Protein AF-B5FA08-F1 (afdb_monomer_lite)

Structure (mmCIF, N/CA/C/O backbone):
data_AF-B5FA08-F1
#
_entry.id   AF-B5FA08-F1
#
loop_
_atom_site.group_PDB
_atom_site.id
_atom_site.type_symbol
_atom_site.label_atom_id
_atom_site.label_alt_id
_atom_site.label_comp_id
_atom_site.label_asym_id
_atom_site.label_entity_id
_atom_site.label_seq_id
_atom_site.pdbx_PDB_ins_code
_atom_site.Cartn_x
_atom_site.Cartn_y
_atom_site.Cartn_z
_atom_site.occupancy
_atom_site.B_iso_or_equiv
_atom_site.auth_seq_id
_atom_site.auth_comp_id
_atom_site.auth_asym_id
_atom_site.auth_atom_id
_atom_site.pdbx_PDB_model_num
ATOM 1 N N . MET A 1 1 ? -6.410 -8.785 -26.687 1.00 45.34 1 MET A N 1
ATOM 2 C CA . MET A 1 1 ? -5.170 -8.582 -25.916 1.00 45.34 1 MET A CA 1
ATOM 3 C C . MET A 1 1 ? -5.646 -8.206 -24.532 1.00 45.34 1 MET A C 1
ATOM 5 O O . MET A 1 1 ? -6.486 -7.323 -24.454 1.00 45.34 1 MET A O 1
ATOM 9 N N . GLY A 1 2 ? -5.295 -8.989 -23.508 1.00 57.41 2 GLY A N 1
ATOM 10 C CA . GLY A 1 2 ? -5.474 -8.517 -22.133 1.00 57.41 2 GLY A CA 1
ATOM 11 C C . GLY A 1 2 ? -4.613 -7.273 -21.949 1.00 57.41 2 GLY A C 1
ATOM 12 O O . GLY A 1 2 ? -3.647 -7.115 -22.704 1.00 57.41 2 GLY A O 1
ATOM 13 N N . ASP A 1 3 ? -5.009 -6.390 -21.041 1.00 60.84 3 ASP A N 1
ATOM 14 C CA . ASP A 1 3 ? -4.330 -5.114 -20.848 1.00 60.84 3 ASP A CA 1
ATOM 15 C C . ASP A 1 3 ? -2.822 -5.335 -20.680 1.00 60.84 3 ASP A C 1
ATOM 17 O O . A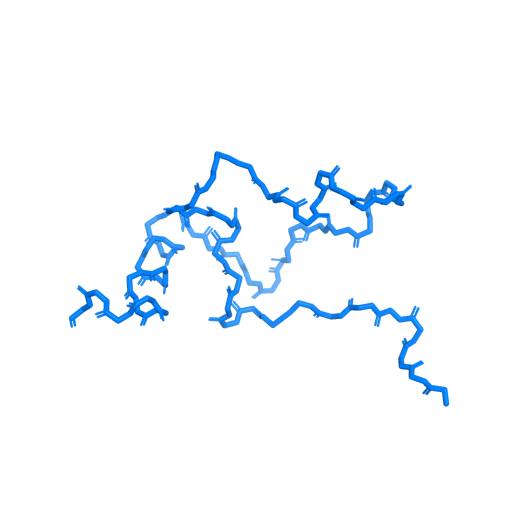SP A 1 3 ? -2.378 -6.297 -20.051 1.00 60.84 3 ASP A O 1
ATOM 21 N N . GLU A 1 4 ? -2.019 -4.487 -21.324 1.00 80.31 4 GLU A N 1
ATOM 22 C CA . GLU A 1 4 ? -0.561 -4.650 -21.429 1.00 80.31 4 GLU A CA 1
ATOM 23 C C . GLU A 1 4 ? 0.165 -4.519 -20.070 1.00 80.31 4 GLU A C 1
ATOM 25 O O . GLU A 1 4 ? 1.389 -4.635 -20.002 1.00 80.31 4 GLU A O 1
ATOM 30 N N . ILE A 1 5 ? -0.589 -4.309 -18.985 1.00 86.88 5 ILE A N 1
ATOM 31 C CA . ILE A 1 5 ? -0.139 -4.097 -17.612 1.00 86.88 5 ILE A CA 1
ATOM 32 C C . ILE A 1 5 ? -1.078 -4.794 -16.616 1.00 86.88 5 ILE A C 1
ATOM 34 O O . ILE A 1 5 ? -2.260 -4.996 -16.885 1.00 86.88 5 ILE A O 1
ATOM 38 N N . TYR A 1 6 ? -0.548 -5.135 -15.441 1.00 90.69 6 TYR A N 1
ATOM 39 C CA . TYR A 1 6 ? -1.361 -5.544 -14.294 1.00 90.69 6 TYR A CA 1
ATOM 40 C C . TYR A 1 6 ? -1.800 -4.306 -13.506 1.00 90.69 6 TYR A C 1
ATOM 42 O O . TYR A 1 6 ? -0.999 -3.395 -13.304 1.00 90.69 6 TYR A O 1
ATOM 50 N N . GLU A 1 7 ? -3.040 -4.305 -13.023 1.00 93.31 7 GLU A N 1
ATOM 51 C CA . GLU A 1 7 ? -3.616 -3.225 -12.218 1.00 93.31 7 GLU A CA 1
ATOM 52 C C . GLU A 1 7 ? -3.843 -3.685 -10.771 1.00 93.31 7 GLU A C 1
ATOM 54 O O . GLU A 1 7 ? -4.249 -4.823 -10.517 1.00 93.31 7 GLU A O 1
ATOM 59 N N . ILE A 1 8 ? -3.565 -2.797 -9.815 1.00 95.75 8 ILE A N 1
ATOM 60 C CA . ILE A 1 8 ? -3.827 -3.015 -8.391 1.00 95.75 8 ILE A CA 1
ATOM 61 C C . ILE A 1 8 ? -5.131 -2.302 -8.048 1.00 95.75 8 ILE A C 1
ATOM 63 O O . ILE A 1 8 ? -5.240 -1.100 -8.251 1.00 95.75 8 ILE A O 1
ATOM 67 N N . ASN A 1 9 ? -6.101 -3.026 -7.485 1.00 96.56 9 ASN A N 1
ATOM 68 C CA . ASN A 1 9 ? -7.302 -2.396 -6.943 1.00 96.56 9 ASN A CA 1
ATOM 69 C C . ASN A 1 9 ? -6.955 -1.683 -5.613 1.00 96.56 9 ASN A C 1
ATOM 71 O O . ASN A 1 9 ? -6.601 -2.381 -4.652 1.00 96.56 9 ASN A O 1
ATOM 75 N N . PRO A 1 10 ? -7.073 -0.344 -5.519 1.00 96.69 10 PRO A N 1
ATOM 76 C CA . PRO A 1 10 ? -6.723 0.405 -4.310 1.00 96.69 10 PRO A CA 1
ATOM 77 C C . PRO A 1 10 ? -7.604 0.041 -3.108 1.00 96.69 10 PRO A C 1
ATOM 79 O O . PRO A 1 10 ? -7.116 0.033 -1.978 1.00 96.69 10 PRO A O 1
ATOM 82 N N . ASP A 1 11 ? -8.851 -0.390 -3.326 1.00 96.19 11 ASP A N 1
ATOM 83 C CA . ASP A 1 11 ? -9.760 -0.814 -2.251 1.00 96.19 11 ASP A CA 1
ATOM 84 C C . ASP A 1 11 ? -9.279 -2.087 -1.532 1.00 96.19 11 ASP A C 1
ATOM 86 O O . ASP A 1 11 ? -9.723 -2.389 -0.424 1.00 96.19 11 ASP A O 1
ATOM 90 N N . LEU A 1 12 ? -8.365 -2.841 -2.153 1.00 96.62 12 LEU A N 1
ATOM 91 C CA . LEU A 1 12 ? -7.788 -4.073 -1.608 1.00 96.62 12 LEU A CA 1
ATOM 92 C C . LEU A 1 12 ? -6.293 -3.949 -1.283 1.00 96.62 12 LEU A C 1
ATOM 94 O O . LEU A 1 12 ? -5.719 -4.859 -0.681 1.00 96.62 12 LEU A O 1
ATOM 98 N N . CYS A 1 13 ? -5.647 -2.848 -1.669 1.00 97.69 13 CYS A N 1
ATOM 99 C CA . CYS A 1 13 ? -4.238 -2.620 -1.387 1.00 97.69 13 CYS A CA 1
ATOM 100 C C . CYS A 1 13 ? -4.065 -2.102 0.044 1.00 97.69 13 CYS A C 1
ATOM 102 O O . CYS A 1 13 ? -4.487 -0.996 0.364 1.00 97.69 13 CYS A O 1
ATOM 104 N N . THR A 1 14 ? -3.424 -2.891 0.906 1.00 97.44 14 THR A N 1
ATOM 105 C CA . THR A 1 14 ? -3.030 -2.463 2.263 1.00 97.44 14 THR A CA 1
ATOM 106 C C . THR A 1 14 ? -1.542 -2.125 2.348 1.00 97.44 14 THR A C 1
ATOM 108 O O . THR A 1 14 ? -0.974 -2.099 3.434 1.00 97.44 14 THR A O 1
ATOM 111 N N . GLU A 1 15 ? -0.863 -1.995 1.204 1.00 97.44 15 GLU A N 1
ATOM 112 C CA . GLU A 1 15 ? 0.605 -1.976 1.120 1.00 97.44 15 GLU A CA 1
ATOM 113 C C . GLU A 1 15 ? 1.265 -3.158 1.866 1.00 97.44 15 GLU A C 1
ATOM 115 O O . GLU A 1 15 ? 2.385 -3.075 2.364 1.00 97.44 15 GLU A O 1
ATOM 120 N N . CYS A 1 16 ? 0.547 -4.288 1.943 1.00 97.50 16 CYS A N 1
ATOM 121 C CA . CYS A 1 16 ? 0.868 -5.471 2.750 1.00 97.50 16 CYS A CA 1
ATOM 122 C C . CYS A 1 16 ? 0.886 -5.264 4.277 1.00 97.50 16 CYS A C 1
ATOM 124 O O . CYS A 1 16 ? 1.146 -6.232 4.999 1.00 97.50 16 CYS A O 1
ATOM 126 N N . LYS A 1 17 ? 0.542 -4.078 4.794 1.00 96.56 17 LYS A N 1
ATOM 127 C CA . LYS A 1 17 ? 0.392 -3.837 6.236 1.00 96.56 17 LYS A CA 1
ATOM 128 C C . LYS A 1 17 ? -0.647 -4.795 6.824 1.00 96.56 17 LYS A C 1
ATOM 130 O O . LYS A 1 17 ? -1.658 -5.109 6.192 1.00 96.56 17 LYS A O 1
ATOM 135 N N . GLY A 1 18 ? -0.349 -5.309 8.016 1.00 94.75 18 GLY A N 1
ATOM 136 C CA . GLY A 1 18 ? -1.113 -6.377 8.676 1.00 94.75 18 GLY A CA 1
ATOM 137 C C . GLY A 1 18 ? -0.696 -7.800 8.276 1.00 94.75 18 GLY A C 1
ATOM 138 O O . GLY A 1 18 ? -0.995 -8.741 9.009 1.00 94.75 18 GLY A O 1
ATOM 139 N N . HIS A 1 19 ? 0.046 -7.968 7.174 1.00 95.25 19 HIS A N 1
ATOM 140 C CA . HIS A 1 19 ? 0.570 -9.264 6.729 1.00 95.25 19 HIS A CA 1
ATOM 141 C C . HIS A 1 19 ? 2.103 -9.330 6.727 1.00 95.25 19 HIS A C 1
ATOM 143 O O . HIS A 1 19 ? 2.670 -10.313 7.201 1.00 95.25 19 HIS A O 1
ATOM 149 N N . TYR A 1 20 ? 2.767 -8.306 6.186 1.00 95.62 20 TYR A N 1
ATOM 150 C CA . TYR A 1 20 ? 4.217 -8.248 5.995 1.00 95.62 20 TYR A CA 1
ATOM 151 C C . TYR A 1 20 ? 4.749 -6.834 6.266 1.00 95.62 20 TYR A C 1
ATOM 153 O O . TYR A 1 20 ? 4.002 -5.859 6.205 1.00 95.62 20 TYR A O 1
ATOM 161 N N . ASP A 1 21 ? 6.058 -6.719 6.504 1.00 91.94 21 ASP A N 1
ATOM 162 C CA . ASP A 1 21 ? 6.720 -5.428 6.749 1.00 91.94 21 ASP A CA 1
ATOM 163 C C . ASP A 1 21 ? 6.916 -4.592 5.470 1.00 91.94 21 ASP A C 1
ATOM 165 O O . ASP A 1 21 ? 7.145 -3.385 5.5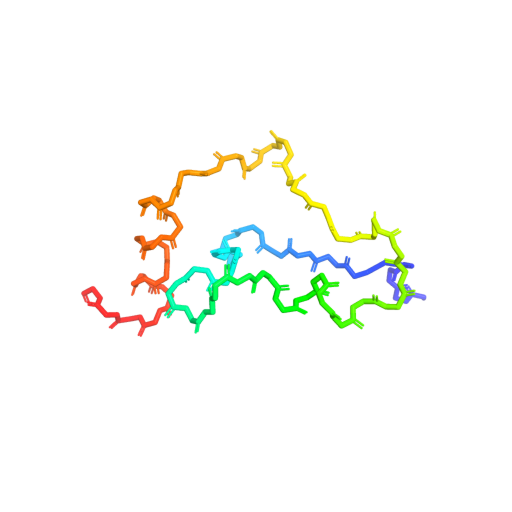49 1.00 91.94 21 ASP A O 1
ATOM 169 N N . ALA A 1 22 ? 6.847 -5.225 4.292 1.00 91.75 22 ALA A N 1
ATOM 170 C CA . ALA A 1 22 ? 7.058 -4.586 2.995 1.00 91.75 22 ALA A CA 1
ATOM 171 C C . ALA A 1 22 ? 6.134 -5.163 1.902 1.00 91.75 22 ALA A C 1
ATOM 173 O O . ALA A 1 22 ? 5.737 -6.333 1.991 1.00 91.75 22 ALA A O 1
ATOM 174 N N . PRO A 1 23 ? 5.837 -4.395 0.833 1.00 96.06 23 PRO A N 1
ATOM 175 C CA . PRO A 1 23 ? 5.019 -4.868 -0.277 1.00 96.06 23 PRO A CA 1
ATOM 176 C C . PRO A 1 23 ? 5.647 -6.066 -1.002 1.00 96.06 23 PRO A C 1
ATOM 178 O O . PRO A 1 23 ? 6.712 -5.992 -1.626 1.00 96.06 23 PRO A O 1
ATOM 181 N N . THR A 1 24 ? 4.947 -7.197 -0.966 1.00 96.31 24 THR A N 1
ATOM 182 C CA . THR A 1 24 ? 5.405 -8.430 -1.623 1.00 96.31 24 THR A CA 1
ATOM 183 C C . THR A 1 24 ? 5.371 -8.305 -3.146 1.00 96.31 24 THR A C 1
ATOM 185 O O . THR A 1 24 ? 6.282 -8.790 -3.812 1.00 96.31 24 THR A O 1
ATOM 188 N N . CYS A 1 25 ? 4.389 -7.582 -3.697 1.00 96.00 25 CYS A N 1
ATOM 189 C CA . CYS A 1 25 ? 4.273 -7.292 -5.129 1.00 96.00 25 CYS A CA 1
ATOM 190 C C . CYS A 1 25 ? 5.510 -6.564 -5.687 1.00 96.00 25 CYS A C 1
ATOM 192 O O . CYS A 1 25 ? 6.011 -6.947 -6.743 1.00 96.00 25 CYS A O 1
ATOM 194 N N . GLN A 1 26 ? 6.056 -5.584 -4.958 1.00 94.56 26 GLN A N 1
ATOM 195 C CA . GLN A 1 26 ? 7.311 -4.911 -5.319 1.00 94.56 26 GLN A CA 1
ATOM 196 C C . GLN A 1 26 ? 8.514 -5.856 -5.235 1.00 94.56 26 GLN A C 1
ATOM 198 O O . GLN A 1 26 ? 9.396 -5.802 -6.085 1.00 94.56 26 GLN A O 1
ATOM 203 N N . SER A 1 27 ? 8.535 -6.747 -4.240 1.00 93.25 27 SER A N 1
ATOM 204 C CA . SER A 1 27 ? 9.657 -7.666 -4.000 1.00 93.25 27 SER A CA 1
ATOM 205 C C . SER A 1 27 ? 9.806 -8.745 -5.077 1.00 93.25 27 SER A C 1
ATOM 207 O O . SER A 1 27 ? 10.909 -9.237 -5.308 1.00 93.25 27 SER A O 1
ATOM 209 N N . VAL A 1 28 ? 8.704 -9.138 -5.723 1.00 94.75 28 VAL A N 1
ATOM 210 C CA . VAL A 1 28 ? 8.697 -10.200 -6.745 1.00 94.75 28 VAL A CA 1
ATOM 211 C C . VAL A 1 28 ? 8.682 -9.668 -8.174 1.00 94.75 28 VAL A C 1
ATOM 213 O O . VAL A 1 28 ? 8.937 -10.434 -9.104 1.00 94.75 28 VAL A O 1
ATOM 216 N N . CYS A 1 29 ? 8.360 -8.386 -8.376 1.00 94.25 29 CYS A N 1
ATOM 217 C CA . CYS A 1 29 ? 8.287 -7.816 -9.713 1.00 94.25 29 CYS A CA 1
ATOM 218 C C . CYS A 1 29 ? 9.689 -7.794 -10.352 1.00 94.25 29 CYS A C 1
ATOM 220 O O . CYS A 1 29 ? 10.601 -7.178 -9.800 1.00 94.25 29 CYS A O 1
ATOM 222 N N . PRO A 1 30 ? 9.890 -8.418 -11.528 1.00 93.94 30 PRO A N 1
ATOM 223 C CA . PRO A 1 30 ? 11.196 -8.433 -12.188 1.00 93.94 30 PRO A CA 1
ATOM 224 C C . PRO A 1 30 ? 11.562 -7.081 -12.824 1.00 93.94 30 PRO A C 1
ATOM 226 O O . PRO A 1 30 ? 12.687 -6.912 -13.292 1.00 93.94 30 PRO A O 1
ATOM 229 N N . ILE A 1 31 ? 10.616 -6.136 -12.880 1.00 93.06 31 ILE A N 1
ATOM 230 C CA . ILE A 1 31 ? 10.789 -4.810 -13.472 1.00 93.06 31 ILE A CA 1
ATOM 231 C C . ILE A 1 31 ? 10.902 -3.781 -12.347 1.00 93.06 31 ILE A C 1
ATOM 233 O O . ILE A 1 31 ? 9.958 -3.556 -11.587 1.00 93.06 31 ILE A O 1
ATOM 237 N N . SER A 1 32 ? 12.049 -3.110 -12.272 1.00 87.69 32 SER A N 1
ATOM 238 C CA . SER A 1 32 ? 12.278 -2.031 -11.312 1.00 87.69 32 SER A CA 1
ATOM 239 C C . SER A 1 32 ? 11.289 -0.881 -11.520 1.00 87.69 32 SER A C 1
ATOM 241 O O . SER A 1 32 ? 11.103 -0.424 -12.646 1.00 87.69 32 SER A O 1
ATOM 243 N N . ASN A 1 33 ? 10.703 -0.377 -10.430 1.00 86.12 33 ASN A N 1
ATOM 244 C CA . ASN A 1 33 ? 9.744 0.738 -10.428 1.00 86.12 33 ASN A CA 1
ATOM 245 C C . ASN A 1 33 ? 8.469 0.502 -11.264 1.00 86.12 33 ASN A C 1
ATOM 247 O O . ASN A 1 33 ? 7.844 1.461 -11.705 1.00 86.12 33 ASN A O 1
ATOM 251 N N . CYS A 1 34 ? 8.069 -0.756 -11.485 1.00 92.62 34 CYS A N 1
ATOM 252 C CA . CYS A 1 34 ? 6.776 -1.066 -12.102 1.00 92.62 34 CYS A CA 1
ATOM 253 C C . CYS A 1 34 ? 5.609 -0.951 -11.107 1.00 92.62 34 CYS A C 1
ATOM 255 O O . CYS A 1 34 ? 4.523 -0.535 -11.492 1.00 92.62 34 CYS A O 1
ATOM 257 N N . VAL A 1 35 ? 5.834 -1.301 -9.837 1.00 94.00 35 VAL A N 1
ATOM 258 C CA . VAL A 1 35 ? 4.860 -1.130 -8.751 1.00 94.00 35 VAL A CA 1
ATOM 259 C C . VAL A 1 35 ? 5.355 -0.011 -7.844 1.00 94.00 35 VAL A C 1
ATOM 261 O O . VAL A 1 35 ? 6.387 -0.153 -7.187 1.00 94.00 35 VAL A O 1
ATOM 264 N N . ILE A 1 36 ? 4.634 1.104 -7.822 1.00 94.25 36 ILE A N 1
ATOM 265 C CA . ILE A 1 36 ? 4.987 2.325 -7.087 1.00 94.25 36 ILE A CA 1
ATOM 266 C C . ILE A 1 36 ? 3.842 2.742 -6.163 1.00 94.25 36 ILE A C 1
ATOM 268 O O . ILE A 1 36 ? 2.731 2.233 -6.295 1.00 94.25 36 ILE A O 1
ATOM 272 N N . SER A 1 37 ? 4.120 3.659 -5.236 1.00 93.50 37 SER A N 1
ATOM 273 C CA . SER A 1 37 ? 3.080 4.302 -4.429 1.00 93.50 37 SER A CA 1
ATOM 274 C C . SER A 1 37 ? 2.163 5.135 -5.321 1.00 93.50 37 SER A C 1
ATOM 276 O O . SER A 1 37 ? 2.644 5.867 -6.191 1.00 93.50 37 SER A O 1
ATOM 278 N N . ASP A 1 38 ? 0.860 5.019 -5.095 1.00 95.81 38 ASP A N 1
ATOM 279 C CA . ASP A 1 38 ? -0.160 5.719 -5.865 1.00 95.81 38 ASP A CA 1
ATOM 280 C C . ASP A 1 38 ? -0.414 7.120 -5.270 1.00 95.81 38 ASP A C 1
ATOM 282 O O . ASP A 1 38 ? -0.873 7.222 -4.131 1.00 95.81 38 ASP A O 1
ATOM 286 N N . PRO A 1 39 ? -0.111 8.214 -5.995 1.00 95.56 39 PRO A N 1
ATOM 287 C CA . PRO A 1 39 ? -0.327 9.570 -5.495 1.00 95.56 39 PRO A CA 1
ATOM 288 C C . PRO A 1 39 ? -1.809 9.945 -5.340 1.00 95.56 39 PRO A C 1
ATOM 290 O O . PRO A 1 39 ? -2.097 10.898 -4.616 1.00 95.56 39 PRO A O 1
ATOM 293 N N . ASP A 1 40 ? -2.730 9.228 -5.990 1.00 97.06 40 ASP A N 1
ATOM 294 C CA . ASP A 1 40 ? -4.172 9.467 -5.874 1.00 97.06 40 ASP A CA 1
ATOM 295 C C . ASP A 1 40 ? -4.791 8.707 -4.685 1.00 97.06 40 ASP A C 1
ATOM 297 O O . ASP A 1 40 ? -5.888 9.044 -4.239 1.00 97.06 40 ASP A O 1
ATOM 301 N N . ASN A 1 41 ? -4.068 7.731 -4.123 1.00 96.50 41 ASN A N 1
ATOM 302 C CA . ASN A 1 41 ? -4.488 6.899 -2.992 1.00 96.50 41 ASN A CA 1
ATOM 303 C C . ASN A 1 41 ? -3.417 6.898 -1.888 1.00 96.50 41 ASN A C 1
ATOM 305 O O . ASN A 1 41 ? -2.879 5.858 -1.516 1.00 96.50 41 ASN A O 1
ATOM 309 N N . VAL A 1 42 ? -3.079 8.085 -1.377 1.00 97.31 42 VAL A N 1
ATOM 310 C CA . VAL A 1 42 ? -2.133 8.221 -0.259 1.00 97.31 42 VAL A CA 1
ATOM 311 C C . VAL A 1 42 ? -2.842 7.910 1.053 1.00 97.31 42 VAL A C 1
ATOM 313 O O . VAL A 1 42 ? -3.754 8.632 1.452 1.00 97.31 42 VAL A O 1
ATOM 316 N N . GLU A 1 43 ? -2.377 6.872 1.740 1.00 97.19 43 GLU A N 1
ATOM 317 C CA . GLU A 1 43 ? -2.959 6.380 2.987 1.00 97.19 43 GLU A CA 1
ATOM 318 C C . GLU A 1 43 ? -1.908 6.339 4.102 1.00 97.19 43 GLU A C 1
ATOM 320 O O . GLU A 1 43 ? -0.709 6.169 3.877 1.00 97.19 43 GLU A O 1
ATOM 325 N N . THR A 1 44 ? -2.360 6.512 5.335 1.00 97.81 44 THR A N 1
ATOM 326 C CA . THR A 1 44 ? -1.549 6.357 6.542 1.00 97.81 44 THR A CA 1
ATOM 327 C C . THR A 1 44 ? -1.475 4.893 6.976 1.00 97.81 44 THR A C 1
ATOM 329 O O . THR A 1 44 ? -2.345 4.083 6.660 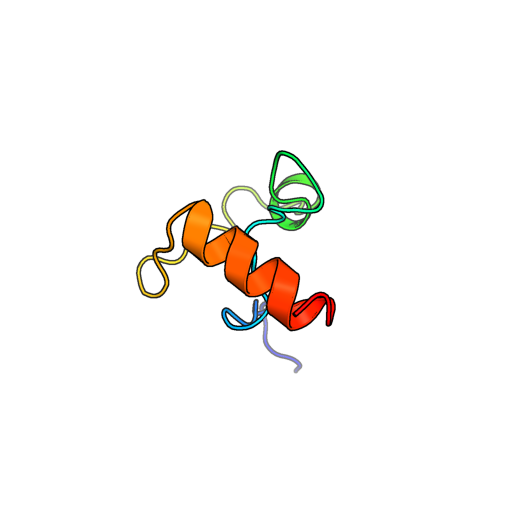1.00 97.81 44 THR A O 1
ATOM 332 N N . ASP A 1 45 ? -0.466 4.546 7.782 1.00 96.12 45 ASP A N 1
ATOM 333 C CA . ASP A 1 45 ? -0.341 3.203 8.369 1.00 96.12 45 ASP A CA 1
ATOM 334 C C . ASP A 1 45 ? -1.613 2.766 9.126 1.00 96.12 45 ASP A C 1
ATOM 336 O O . ASP A 1 45 ? -1.970 1.589 9.092 1.00 96.12 45 ASP A O 1
ATOM 340 N N . GLU A 1 46 ? -2.310 3.696 9.789 1.00 97.31 46 GLU A N 1
ATOM 341 C CA . GLU A 1 46 ? -3.566 3.416 10.495 1.00 97.31 46 GLU A CA 1
ATOM 342 C C . GLU A 1 46 ? -4.705 3.089 9.517 1.00 97.31 46 GLU A C 1
ATOM 344 O O . GLU A 1 46 ? -5.361 2.060 9.674 1.00 97.31 46 GLU A O 1
ATOM 349 N N . GLU A 1 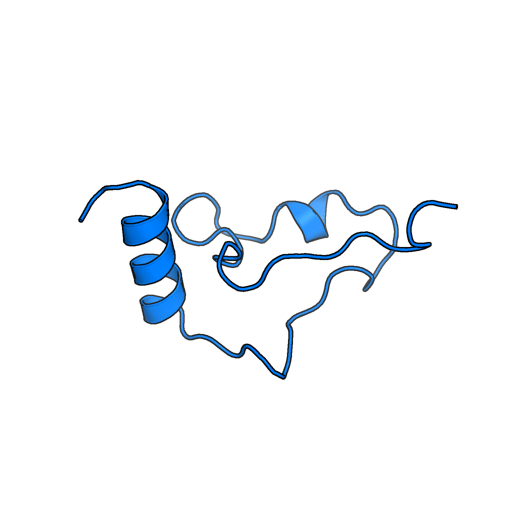47 ? -4.882 3.882 8.456 1.00 97.75 47 GLU A N 1
ATOM 350 C CA . GLU A 1 47 ? -5.895 3.642 7.414 1.00 97.75 47 GLU A CA 1
ATOM 351 C C . GLU A 1 47 ? -5.681 2.297 6.698 1.00 97.75 47 GLU A C 1
ATOM 353 O O . GLU A 1 47 ? -6.630 1.533 6.494 1.00 97.75 47 GLU A O 1
ATOM 358 N N . LEU A 1 48 ? -4.426 1.951 6.390 1.00 97.62 48 LEU A N 1
ATOM 359 C CA . LEU A 1 48 ? -4.070 0.672 5.769 1.00 97.62 48 LEU A CA 1
ATOM 360 C C . LEU A 1 48 ? -4.377 -0.523 6.688 1.00 97.62 48 LEU A C 1
ATOM 362 O O . LEU A 1 48 ? -4.850 -1.565 6.221 1.00 97.62 48 LEU A O 1
ATOM 366 N N . LEU A 1 49 ? -4.148 -0.383 7.998 1.00 96.81 49 LEU A N 1
ATOM 367 C CA . LEU A 1 49 ? -4.482 -1.411 8.988 1.00 96.81 49 LEU A CA 1
ATOM 368 C C . LEU A 1 49 ? -5.996 -1.541 9.201 1.00 96.81 49 LEU A C 1
ATOM 370 O O . LEU A 1 49 ? -6.504 -2.660 9.295 1.00 96.81 49 LEU A O 1
ATOM 374 N N . GLU A 1 50 ? -6.741 -0.435 9.220 1.00 97.06 50 GLU A N 1
ATOM 375 C CA . GLU A 1 50 ? -8.206 -0.479 9.249 1.00 97.06 50 GLU A CA 1
ATOM 376 C C . GLU A 1 50 ? -8.775 -1.182 8.012 1.00 97.06 50 GLU A C 1
ATOM 378 O O . GLU A 1 50 ? -9.697 -1.998 8.116 1.00 97.06 50 GLU A O 1
ATOM 383 N N . LYS A 1 51 ? -8.218 -0.893 6.831 1.00 97.31 51 LYS A N 1
ATOM 384 C CA . LYS A 1 51 ? -8.587 -1.564 5.583 1.00 97.31 51 LYS A CA 1
ATOM 385 C C . LYS A 1 51 ? -8.321 -3.067 5.673 1.00 97.31 51 LYS A C 1
ATOM 387 O O . LYS A 1 51 ? -9.200 -3.860 5.336 1.00 97.31 51 LYS A O 1
ATOM 392 N N . PHE A 1 52 ? -7.164 -3.470 6.200 1.00 97.31 52 PHE A N 1
ATOM 393 C CA . PHE A 1 52 ? -6.847 -4.876 6.460 1.00 97.31 52 PHE A CA 1
ATOM 394 C C . PHE A 1 52 ? -7.908 -5.556 7.345 1.00 97.31 52 PHE A C 1
ATOM 396 O O . PHE A 1 52 ? -8.418 -6.615 6.975 1.00 97.31 52 PHE A O 1
ATOM 403 N N . VAL A 1 53 ? -8.298 -4.932 8.464 1.00 97.12 53 VAL A N 1
ATOM 404 C CA . VAL A 1 53 ? -9.338 -5.459 9.371 1.00 97.12 53 VAL A CA 1
ATOM 405 C C . VAL A 1 53 ? -10.664 -5.669 8.632 1.00 97.12 53 VAL A C 1
ATOM 407 O O . VAL A 1 53 ? -11.281 -6.728 8.774 1.00 97.12 53 VAL A O 1
ATOM 410 N N . LYS A 1 54 ? -11.077 -4.703 7.800 1.00 96.75 54 LYS A N 1
ATOM 411 C CA . LYS A 1 54 ? -12.303 -4.791 6.986 1.00 96.75 54 LYS A CA 1
ATOM 412 C C . LYS A 1 54 ? -12.229 -5.927 5.961 1.00 96.75 54 LYS A C 1
ATOM 414 O O . LYS A 1 54 ? -13.167 -6.714 5.869 1.00 96.75 54 LYS A O 1
ATOM 419 N N . ILE A 1 55 ? -11.120 -6.048 5.225 1.00 96.56 55 ILE A N 1
ATOM 420 C CA . ILE A 1 55 ? -10.933 -7.077 4.185 1.00 96.56 55 ILE A CA 1
ATOM 421 C C . ILE A 1 55 ? -10.926 -8.487 4.788 1.00 96.56 55 ILE A C 1
ATOM 423 O O . ILE A 1 55 ? -11.512 -9.403 4.216 1.00 96.56 55 ILE A O 1
ATOM 427 N N . GLN A 1 56 ? -10.278 -8.672 5.941 1.00 95.56 56 GLN A N 1
ATOM 428 C CA . GLN A 1 56 ? -10.197 -9.975 6.610 1.00 95.56 56 GLN A CA 1
ATOM 429 C C . GLN A 1 56 ? -11.450 -10.325 7.428 1.00 95.56 56 GLN A C 1
ATOM 431 O O . GLN A 1 56 ? -11.520 -11.416 7.991 1.00 95.56 56 GLN A O 1
ATOM 436 N N . GLY A 1 57 ? -12.438 -9.425 7.508 1.00 92.56 57 GLY A N 1
ATOM 437 C CA . GLY A 1 57 ? -13.658 -9.647 8.286 1.00 92.56 57 GLY A CA 1
ATOM 438 C C . GLY A 1 57 ? -13.402 -9.747 9.792 1.00 92.56 57 GLY A C 1
ATOM 439 O O . GLY A 1 57 ? -14.063 -10.521 10.478 1.00 92.56 57 GLY A O 1
ATOM 440 N N . LEU A 1 58 ? -12.418 -8.997 10.294 1.00 88.44 58 LEU A N 1
ATOM 441 C CA . LEU A 1 58 ? -12.059 -8.93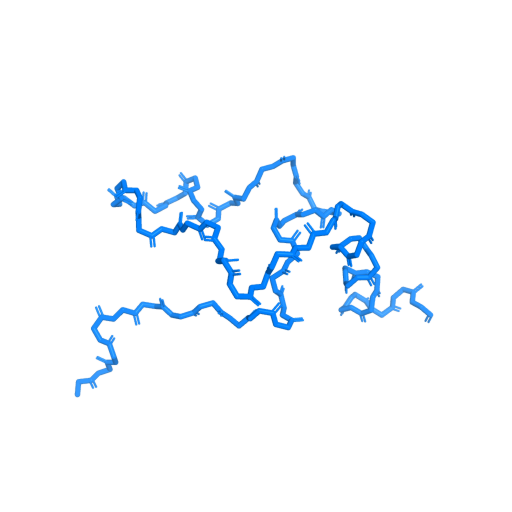4 11.716 1.00 88.44 58 LEU A CA 1
ATOM 442 C C . LEU A 1 58 ? -12.794 -7.805 12.467 1.00 88.44 58 LEU A C 1
ATOM 444 O O . LEU A 1 58 ? -12.507 -7.575 13.643 1.00 88.44 58 LEU A O 1
ATOM 448 N N . ALA A 1 59 ? -13.694 -7.098 11.776 1.00 70.50 59 ALA A N 1
ATOM 449 C CA . ALA A 1 59 ? -14.543 -6.028 12.301 1.00 70.50 59 ALA A CA 1
ATOM 450 C C . ALA A 1 59 ? -15.843 -6.561 12.922 1.00 70.50 59 ALA A C 1
ATOM 452 O O . ALA A 1 59 ? -16.419 -7.522 12.362 1.00 70.50 59 ALA A O 1
#

pLDDT: mean 92.29, std 9.96, range [45.34, 97.81]

Secondary structure (DSSP, 8-state):
---SS----GGG--TTTTT-SS-HHHHH-SSTTSS---TTS---HHHHHHHHHHHTT--

O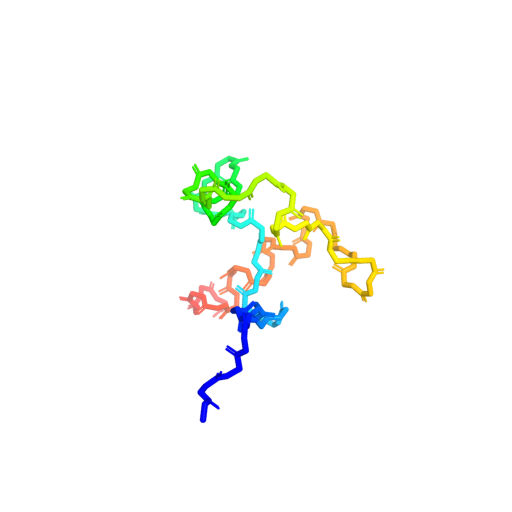rganism: Aliivibrio fischeri (strain MJ11) (NCBI:txid388396)

Sequence (59 aa):
MGDEIYEINPDLCTECKGHYDAPTCQSVCPISNCVISDPDNVETDEELLEKFVKIQGLA

Radius of gyration: 12.67 Å; chains: 1; bounding box: 27×20×38 Å

Foldseek 3Di:
DPPPADDDDLLQPLQCQVHDPGRPCQVPDPDHPSDDDDPVRDDDNVRSVVSVCVVVVVD

InterPro domains:
  IPR017896 4Fe-4S ferredoxin-type, iron-sulphur binding domain [PS51379] (4-40)